Protein AF-A0A933BD76-F1 (afdb_monomer_lite)

Secondary structure (DSSP, 8-state):
-HHHHHHHHHHHHHHHHHHHHHHHHH-SPPPPHHHHHHHHHSPPPTT-EEEEEEETTEEEEEEEESSHHHHHHHHHHHHHHHHHTT--EEEEEE-TT--EEEEEE-

Radius of gyration: 19.85 Å; chains: 1; bounding box: 65×24×34 Å

Foldseek 3Di:
DVVVVCCVPVVVVVVVVVVVVCCVVPVQDPQDVVLVVVCVVPAAPAQKKWKWKQAPVGIDTPDIGNDPVVNVVSQVVVQVVCVVVVGWIKMFIAHRVNGTPDIDID

Structure (mmCIF, N/CA/C/O backbone):
data_AF-A0A933BD76-F1
#
_entry.id   AF-A0A933BD76-F1
#
loop_
_atom_site.group_PDB
_atom_site.id
_atom_site.type_symbol
_atom_site.label_atom_id
_atom_site.label_alt_id
_atom_site.label_comp_id
_atom_site.label_asym_id
_atom_site.label_entity_id
_atom_site.label_seq_id
_atom_site.pdbx_PDB_ins_code
_atom_site.Cartn_x
_atom_site.Cartn_y
_atom_site.Cartn_z
_atom_site.occupancy
_atom_site.B_iso_or_equiv
_atom_site.auth_seq_id
_atom_site.auth_comp_id
_atom_site.auth_asym_id
_atom_site.auth_atom_id
_atom_site.pdbx_PDB_model_num
ATOM 1 N N . MET A 1 1 ? 48.765 -11.565 -11.891 1.00 60.75 1 MET A N 1
ATOM 2 C CA . MET A 1 1 ? 48.147 -10.512 -11.049 1.00 60.75 1 MET A CA 1
ATOM 3 C C . MET A 1 1 ? 46.900 -9.881 -11.666 1.00 60.75 1 MET A C 1
ATOM 5 O O . MET A 1 1 ? 45.900 -9.815 -10.970 1.00 60.75 1 MET A O 1
ATOM 9 N N . LEU A 1 2 ? 46.901 -9.474 -12.943 1.00 64.81 2 LEU A N 1
ATOM 10 C CA . LEU A 1 2 ? 45.730 -8.853 -13.598 1.00 64.81 2 LEU A CA 1
ATOM 11 C C . LEU A 1 2 ? 44.447 -9.709 -13.567 1.00 64.81 2 LEU A C 1
ATOM 13 O O . LEU A 1 2 ? 43.369 -9.182 -13.326 1.00 64.81 2 LEU A O 1
ATOM 17 N N . ILE A 1 3 ? 44.570 -11.030 -13.735 1.00 67.56 3 ILE A N 1
ATOM 18 C CA . ILE A 1 3 ? 43.437 -11.979 -13.705 1.00 67.56 3 ILE A CA 1
ATOM 19 C C . ILE A 1 3 ? 42.764 -12.028 -12.322 1.00 67.56 3 ILE A C 1
ATOM 21 O O . ILE A 1 3 ? 41.542 -12.090 -12.234 1.00 67.56 3 ILE A O 1
ATOM 25 N N . LEU A 1 4 ? 43.549 -11.940 -11.243 1.00 70.06 4 LEU A N 1
ATOM 26 C CA . LEU A 1 4 ? 43.024 -11.886 -9.873 1.00 70.06 4 LEU A CA 1
ATOM 27 C C . LEU A 1 4 ? 42.258 -10.580 -9.633 1.00 70.06 4 LEU A C 1
ATOM 29 O O . LEU A 1 4 ? 41.161 -10.605 -9.090 1.00 70.06 4 LEU A O 1
ATOM 33 N N . LEU A 1 5 ? 42.789 -9.454 -10.112 1.00 66.94 5 LEU A N 1
ATOM 34 C CA . LEU A 1 5 ? 42.120 -8.149 -10.055 1.00 66.94 5 LEU A CA 1
ATOM 35 C C . LEU A 1 5 ? 40.792 -8.152 -10.827 1.00 66.94 5 LEU A C 1
ATOM 37 O O . LEU A 1 5 ? 39.782 -7.672 -10.320 1.00 66.94 5 LEU A O 1
ATOM 41 N N . PHE A 1 6 ? 40.775 -8.757 -12.017 1.00 70.81 6 PHE A N 1
ATOM 42 C CA . PHE A 1 6 ? 39.559 -8.893 -12.818 1.00 70.81 6 PHE A CA 1
ATOM 43 C C . PHE A 1 6 ? 38.516 -9.777 -12.131 1.00 70.81 6 PHE A C 1
ATOM 45 O O . PHE A 1 6 ? 37.339 -9.442 -12.146 1.00 70.81 6 PHE A O 1
ATOM 5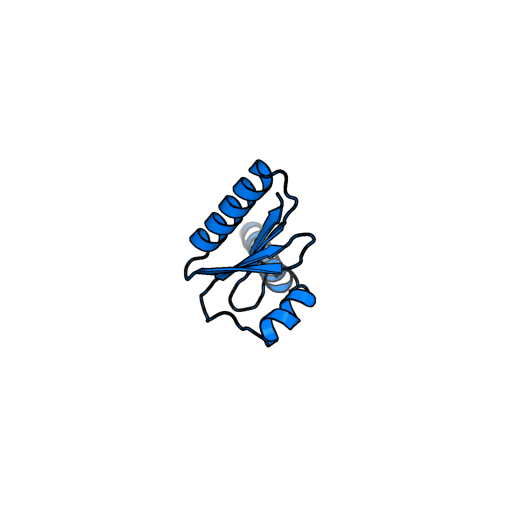2 N N . TYR A 1 7 ? 38.935 -10.865 -11.480 1.00 75.19 7 TYR A N 1
ATOM 53 C CA . TYR A 1 7 ? 38.045 -11.734 -10.711 1.00 75.19 7 TYR A CA 1
ATOM 54 C C . TYR A 1 7 ? 37.413 -10.992 -9.523 1.00 75.19 7 TYR A C 1
ATOM 56 O O . TYR A 1 7 ? 36.195 -11.012 -9.366 1.00 75.19 7 TYR A O 1
ATOM 64 N N . TYR A 1 8 ? 38.210 -10.260 -8.740 1.00 77.38 8 TYR A N 1
ATOM 65 C CA . TYR A 1 8 ? 37.714 -9.500 -7.586 1.00 77.38 8 TYR A CA 1
ATOM 66 C C . TYR A 1 8 ? 36.804 -8.322 -7.952 1.00 77.38 8 TYR A C 1
ATOM 68 O O . TYR A 1 8 ? 36.049 -7.876 -7.096 1.00 77.38 8 TYR A O 1
ATOM 76 N N . ILE A 1 9 ? 36.838 -7.834 -9.195 1.00 78.31 9 ILE A N 1
ATOM 77 C CA . ILE A 1 9 ? 35.930 -6.784 -9.675 1.00 78.31 9 ILE A CA 1
ATOM 78 C C . ILE A 1 9 ? 34.725 -7.401 -10.394 1.00 78.31 9 ILE A C 1
ATOM 80 O O . ILE A 1 9 ? 33.586 -7.083 -10.080 1.00 78.31 9 ILE A O 1
ATOM 84 N N . ALA A 1 10 ? 34.926 -8.321 -11.335 1.00 82.25 10 ALA A N 1
ATOM 85 C CA . ALA A 1 10 ? 33.835 -8.863 -12.141 1.00 82.25 10 ALA A CA 1
ATOM 86 C C . ALA A 1 10 ? 32.860 -9.721 -11.321 1.00 82.25 10 ALA A C 1
ATOM 88 O O . ALA A 1 10 ? 31.652 -9.643 -11.535 1.00 82.25 10 ALA A O 1
ATOM 89 N N . VAL A 1 11 ? 33.358 -10.510 -10.362 1.00 85.06 11 VAL A N 1
ATOM 90 C CA . VAL A 1 11 ? 32.524 -11.400 -9.539 1.00 85.06 11 VAL A CA 1
ATOM 91 C C . VAL A 1 11 ? 31.518 -10.639 -8.669 1.00 85.06 11 VAL A C 1
ATOM 93 O O . VAL A 1 11 ? 30.337 -10.977 -8.758 1.00 85.06 11 VAL A O 1
ATOM 96 N N . PRO A 1 12 ? 31.884 -9.612 -7.873 1.00 84.81 12 PRO A N 1
ATOM 97 C CA . PRO A 1 12 ? 30.895 -8.878 -7.083 1.00 84.81 12 PRO A CA 1
ATOM 98 C C . PRO A 1 12 ? 29.887 -8.123 -7.952 1.00 84.81 12 PRO A C 1
ATOM 100 O O . PRO A 1 12 ? 28.713 -8.070 -7.595 1.00 84.81 12 PRO A O 1
ATOM 103 N N . PHE A 1 13 ? 30.293 -7.603 -9.115 1.00 87.69 13 PHE A N 1
ATOM 104 C CA . PHE A 1 13 ? 29.359 -6.966 -10.049 1.00 87.69 13 PHE A CA 1
ATOM 105 C C . PHE A 1 13 ? 28.378 -7.974 -10.663 1.00 87.69 13 PHE A C 1
ATOM 107 O O . PHE A 1 13 ? 27.183 -7.689 -10.753 1.00 87.69 13 PHE A O 1
ATOM 114 N N . LEU A 1 14 ? 28.847 -9.169 -11.033 1.00 88.88 14 LEU A N 1
ATOM 115 C CA . LEU A 1 14 ? 27.988 -10.248 -11.522 1.00 88.88 14 LEU A CA 1
ATOM 116 C C . LEU A 1 14 ? 27.006 -10.712 -10.435 1.00 88.88 14 LEU A C 1
ATOM 118 O O . LEU A 1 14 ? 25.821 -10.892 -10.710 1.00 88.88 14 LEU A O 1
ATOM 122 N N . LEU A 1 15 ? 27.479 -10.859 -9.194 1.00 88.56 15 LEU A N 1
ATOM 123 C CA . LEU A 1 15 ? 26.650 -11.202 -8.037 1.00 88.56 15 LEU A CA 1
ATOM 124 C C . LEU A 1 15 ? 25.590 -10.132 -7.768 1.00 88.56 15 LEU A C 1
ATOM 126 O O . LEU A 1 15 ? 24.413 -10.466 -7.656 1.00 88.56 15 LEU A O 1
ATOM 130 N N . ALA A 1 16 ? 25.970 -8.853 -7.743 1.00 87.12 16 ALA A N 1
ATOM 131 C CA . ALA A 1 16 ? 25.033 -7.744 -7.581 1.00 87.12 16 ALA A CA 1
ATOM 132 C C . ALA A 1 16 ? 23.978 -7.725 -8.699 1.00 87.12 16 ALA A C 1
ATOM 134 O O . ALA A 1 16 ? 22.787 -7.558 -8.433 1.00 87.12 16 ALA A O 1
ATOM 135 N N . TYR A 1 17 ? 24.389 -7.967 -9.947 1.00 88.62 17 TYR A N 1
ATOM 136 C CA . TYR A 1 17 ? 23.472 -8.075 -11.080 1.00 88.62 17 TYR A CA 1
ATOM 137 C C . TYR A 1 17 ? 22.482 -9.239 -10.922 1.00 88.62 17 TYR A C 1
ATOM 139 O O . TYR A 1 17 ? 21.281 -9.061 -11.141 1.00 88.62 17 TYR A O 1
ATOM 147 N N . LEU A 1 18 ? 22.955 -10.421 -10.517 1.00 89.31 18 LEU A N 1
ATOM 148 C CA . LEU A 1 18 ? 22.096 -11.584 -10.286 1.00 89.31 18 LEU A CA 1
ATOM 149 C C . LEU A 1 18 ? 21.111 -11.340 -9.141 1.00 89.31 18 LEU A C 1
ATOM 151 O O . LEU A 1 18 ? 19.933 -11.654 -9.295 1.00 89.31 18 LEU A O 1
ATOM 155 N N . VAL A 1 19 ? 21.557 -10.721 -8.045 1.00 85.75 19 VAL A N 1
ATOM 156 C CA . VAL A 1 19 ? 20.698 -10.340 -6.915 1.00 85.75 19 VAL A CA 1
ATOM 157 C C . VAL A 1 19 ? 19.614 -9.361 -7.367 1.00 85.75 19 VAL A C 1
ATOM 159 O O . VAL A 1 19 ? 18.433 -9.618 -7.144 1.00 85.75 19 VAL A O 1
ATOM 162 N N . LEU A 1 20 ? 19.972 -8.292 -8.087 1.00 83.38 20 LEU A N 1
ATOM 163 C CA . LEU A 1 20 ? 19.001 -7.331 -8.625 1.00 83.38 20 LEU A CA 1
ATOM 164 C C . LEU A 1 20 ? 17.994 -7.994 -9.570 1.00 83.38 20 LEU A C 1
ATOM 166 O O . LEU A 1 20 ? 16.800 -7.696 -9.525 1.00 83.38 20 LEU A O 1
ATOM 170 N N . ARG A 1 21 ? 18.455 -8.913 -10.422 1.00 83.12 21 ARG A N 1
ATOM 171 C CA . ARG A 1 21 ? 17.585 -9.673 -11.325 1.00 83.12 21 ARG A CA 1
ATOM 172 C C . ARG A 1 21 ? 16.635 -10.590 -10.556 1.00 83.12 21 ARG A C 1
ATOM 174 O O . ARG A 1 21 ? 15.478 -10.717 -10.949 1.00 83.12 21 ARG A O 1
ATOM 181 N N . PHE A 1 22 ? 17.103 -11.209 -9.477 1.00 82.19 22 PHE A N 1
ATOM 182 C CA . PHE A 1 22 ? 16.297 -12.092 -8.642 1.00 82.19 22 PHE A CA 1
ATOM 183 C C . PHE A 1 22 ? 15.232 -11.309 -7.867 1.00 82.19 22 PHE A C 1
ATOM 185 O O . PHE A 1 22 ? 14.061 -11.674 -7.918 1.00 82.19 22 PHE A O 1
ATOM 192 N N . ILE A 1 23 ? 15.607 -10.178 -7.259 1.00 76.62 23 ILE A N 1
ATOM 193 C CA . ILE A 1 23 ? 14.675 -9.266 -6.580 1.00 76.62 23 ILE A CA 1
ATOM 194 C C . ILE A 1 23 ? 13.620 -8.751 -7.562 1.00 76.62 23 ILE A C 1
ATOM 196 O O . ILE A 1 23 ? 12.440 -8.756 -7.250 1.00 76.62 23 ILE A O 1
ATOM 200 N N . ARG A 1 24 ? 13.995 -8.376 -8.789 1.00 71.44 24 ARG A N 1
ATOM 201 C CA . ARG A 1 24 ? 13.007 -7.948 -9.796 1.00 71.44 24 ARG A CA 1
ATOM 202 C C . ARG A 1 24 ? 12.064 -9.065 -10.236 1.00 71.44 24 ARG A C 1
ATOM 204 O O . ARG A 1 24 ? 10.925 -8.785 -10.582 1.00 71.44 24 ARG A O 1
ATOM 211 N N . LYS A 1 25 ? 12.539 -10.313 -10.275 1.00 71.00 25 LYS A N 1
ATOM 212 C CA . LYS A 1 25 ? 11.741 -11.457 -10.733 1.00 71.00 25 LYS A CA 1
ATOM 213 C C . LYS A 1 25 ? 10.797 -11.991 -9.651 1.00 71.00 25 LYS A C 1
ATOM 215 O O . LYS A 1 25 ? 9.716 -12.454 -9.993 1.00 71.00 25 LYS A O 1
ATOM 220 N N . TYR A 1 26 ? 11.211 -11.952 -8.386 1.00 68.25 26 TYR A N 1
ATOM 221 C CA . TYR A 1 26 ? 10.495 -12.595 -7.276 1.00 68.25 26 TYR A CA 1
ATOM 222 C C . TYR A 1 26 ? 10.077 -11.641 -6.152 1.00 68.25 26 TYR A C 1
ATOM 224 O O . TYR A 1 26 ? 9.358 -12.055 -5.255 1.00 68.25 26 TYR A O 1
ATOM 232 N N . GLY A 1 27 ? 10.527 -10.387 -6.172 1.00 55.06 27 GLY A N 1
ATOM 233 C CA . GLY A 1 27 ? 10.224 -9.384 -5.147 1.00 55.06 27 GLY A CA 1
ATOM 234 C C . GLY A 1 27 ? 8.928 -8.613 -5.384 1.00 55.06 27 GLY A C 1
ATOM 235 O O . GLY A 1 27 ? 8.594 -7.750 -4.582 1.00 55.06 27 GLY A O 1
ATOM 236 N N . GLY A 1 28 ? 8.200 -8.897 -6.468 1.00 57.06 28 GLY A N 1
ATOM 237 C CA . GLY A 1 28 ? 6.825 -8.426 -6.593 1.00 57.06 28 GLY A CA 1
ATOM 238 C C . GLY A 1 28 ? 5.967 -9.164 -5.574 1.00 57.06 28 GLY A C 1
ATOM 239 O O . GLY A 1 28 ? 5.852 -10.388 -5.657 1.00 57.06 28 GLY A O 1
ATOM 240 N N . SER A 1 29 ? 5.388 -8.440 -4.615 1.00 60.38 29 SER A N 1
ATOM 241 C CA . SER A 1 29 ? 4.405 -9.025 -3.705 1.00 60.38 29 SER A CA 1
ATOM 242 C C . SER A 1 29 ? 3.272 -9.633 -4.533 1.00 60.38 29 SER A C 1
ATOM 244 O O . SER A 1 29 ? 2.731 -8.956 -5.414 1.00 60.38 29 SER A O 1
ATOM 246 N N . PRO A 1 30 ? 2.914 -10.906 -4.304 1.00 59.94 30 PRO A N 1
ATOM 247 C CA . PRO A 1 30 ? 1.802 -11.511 -5.011 1.00 59.94 30 PRO A CA 1
ATOM 248 C C . PRO A 1 30 ? 0.534 -10.703 -4.725 1.00 59.94 30 PRO A C 1
ATOM 250 O O . PRO A 1 30 ? 0.183 -10.459 -3.572 1.00 59.94 30 PRO A O 1
ATOM 253 N N . ILE A 1 31 ? -0.144 -10.279 -5.791 1.00 63.88 31 ILE A N 1
ATOM 254 C CA . ILE A 1 31 ? -1.450 -9.619 -5.707 1.00 63.88 31 ILE A CA 1
ATOM 255 C C . ILE A 1 31 ? -2.398 -10.581 -4.981 1.00 63.88 31 ILE A C 1
ATOM 257 O O . ILE A 1 31 ? -2.648 -11.674 -5.502 1.00 63.88 31 ILE A O 1
ATOM 261 N N . ARG A 1 32 ? -2.909 -10.199 -3.800 1.00 70.50 32 ARG A N 1
ATOM 262 C CA . ARG A 1 32 ? -3.887 -11.022 -3.069 1.00 70.50 32 ARG A CA 1
ATOM 263 C C . ARG A 1 32 ? -5.118 -11.239 -3.967 1.00 70.50 32 ARG A C 1
ATOM 265 O O . ARG A 1 32 ? -5.560 -10.320 -4.663 1.00 70.50 32 ARG A O 1
ATOM 272 N N . GLU A 1 33 ? -5.639 -12.466 -4.028 1.00 71.06 33 GLU A N 1
ATOM 273 C CA . GLU A 1 33 ? -6.693 -12.833 -4.994 1.00 71.06 33 GLU A CA 1
ATOM 274 C C . GLU A 1 33 ? -7.986 -12.024 -4.810 1.00 71.06 33 GLU A C 1
ATOM 276 O O . GLU A 1 33 ? -8.656 -11.680 -5.786 1.00 71.06 33 GLU A O 1
ATOM 281 N N . ASP A 1 34 ? -8.293 -11.640 -3.573 1.00 72.88 34 ASP A N 1
ATOM 282 C CA . ASP A 1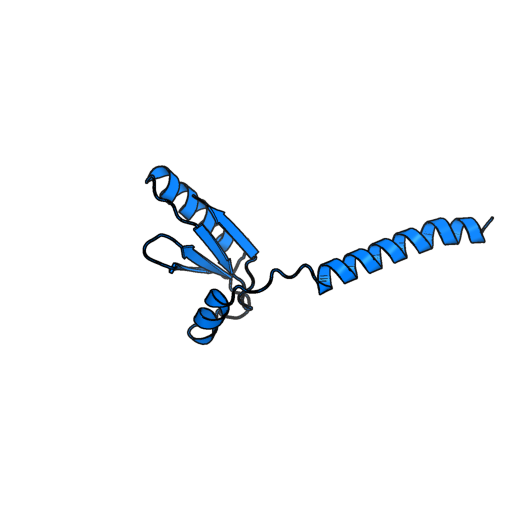 34 ? -9.413 -10.775 -3.208 1.00 72.88 34 ASP A CA 1
ATOM 283 C C . ASP A 1 34 ? -9.270 -9.355 -3.786 1.00 72.88 34 ASP A C 1
ATOM 285 O O . ASP A 1 34 ? -10.253 -8.757 -4.226 1.00 72.88 34 ASP A O 1
ATOM 289 N N . ILE A 1 35 ? -8.043 -8.830 -3.867 1.00 73.56 35 ILE A N 1
ATOM 290 C CA . ILE A 1 35 ? -7.759 -7.529 -4.488 1.00 73.56 35 ILE A CA 1
ATOM 291 C C . ILE A 1 35 ? -7.942 -7.624 -6.000 1.00 73.56 35 ILE A C 1
ATOM 293 O O . ILE A 1 35 ? -8.524 -6.724 -6.6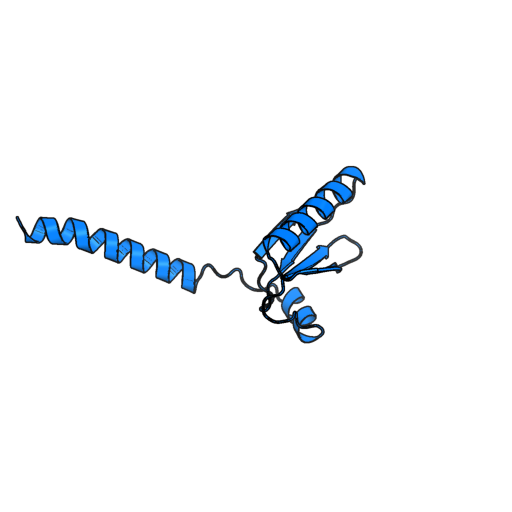05 1.00 73.56 35 ILE A O 1
ATOM 297 N N . ARG A 1 36 ? -7.514 -8.732 -6.618 1.00 71.62 36 ARG A N 1
ATOM 298 C CA . ARG A 1 36 ? -7.634 -8.944 -8.069 1.00 71.62 36 ARG A CA 1
ATOM 299 C C . ARG A 1 36 ? -9.091 -8.917 -8.541 1.00 71.62 36 ARG A C 1
ATOM 301 O O . ARG A 1 36 ? -9.383 -8.304 -9.566 1.00 71.62 36 ARG A O 1
ATOM 308 N N . LEU A 1 37 ? -10.000 -9.551 -7.799 1.00 70.69 37 LEU A N 1
ATOM 309 C CA . LEU A 1 37 ? -11.434 -9.556 -8.119 1.00 70.69 37 LEU A CA 1
ATOM 310 C C . LEU A 1 37 ? -12.052 -8.158 -8.009 1.00 70.69 37 LEU A C 1
ATOM 312 O O . LEU A 1 37 ? -12.848 -7.765 -8.860 1.00 70.69 37 LEU A O 1
ATOM 316 N N . PHE A 1 38 ? -11.646 -7.392 -6.997 1.00 70.12 38 PHE A N 1
ATOM 317 C CA . PHE A 1 38 ? -12.104 -6.018 -6.812 1.00 70.12 38 PHE A CA 1
ATOM 318 C C . PHE A 1 38 ? -11.598 -5.097 -7.933 1.00 70.12 38 PHE A C 1
ATOM 320 O O . PHE A 1 38 ? -12.333 -4.257 -8.455 1.00 70.12 38 PHE A O 1
ATOM 327 N N . TYR A 1 39 ? -10.354 -5.315 -8.359 1.00 72.38 39 TYR A N 1
ATOM 328 C CA . TYR A 1 39 ? -9.714 -4.588 -9.448 1.00 72.38 39 TYR A CA 1
ATOM 329 C C . TYR A 1 39 ? -10.365 -4.835 -10.810 1.00 72.38 39 TYR A C 1
ATOM 331 O O . TYR A 1 39 ? -10.457 -3.925 -11.629 1.00 72.38 39 TYR A O 1
ATOM 339 N N . ALA A 1 40 ? -10.838 -6.061 -11.050 1.00 71.88 40 ALA A N 1
ATOM 340 C CA . ALA A 1 40 ? -11.539 -6.409 -12.282 1.00 71.88 40 ALA A CA 1
ATOM 341 C C . ALA A 1 40 ? -12.860 -5.637 -12.442 1.00 71.88 40 ALA A C 1
ATOM 343 O O . ALA A 1 40 ? -13.289 -5.388 -13.565 1.00 71.88 40 ALA A O 1
ATOM 344 N N . GLN A 1 41 ? -13.493 -5.252 -11.330 1.00 77.38 41 GLN A N 1
ATOM 345 C CA . GLN A 1 41 ? -14.736 -4.477 -11.337 1.00 77.38 41 GLN A CA 1
ATOM 346 C C . GLN A 1 41 ? -14.477 -2.968 -11.399 1.00 77.38 41 GLN A C 1
ATOM 348 O O . GLN A 1 41 ? -15.216 -2.255 -12.070 1.00 77.38 41 GLN A O 1
ATOM 353 N N . ASN A 1 42 ? -13.431 -2.485 -10.720 1.00 77.69 42 ASN A N 1
ATOM 354 C CA . ASN A 1 42 ? -13.080 -1.067 -10.655 1.00 77.69 42 ASN A CA 1
ATOM 355 C C . ASN A 1 42 ? -11.566 -0.875 -10.838 1.00 77.69 42 ASN A C 1
ATOM 357 O O . ASN A 1 42 ? -10.842 -0.796 -9.836 1.00 77.69 42 ASN A O 1
ATOM 361 N N . PRO A 1 43 ? -11.067 -0.780 -12.083 1.00 80.50 43 PRO A N 1
ATOM 362 C CA . PRO A 1 43 ? -9.648 -0.545 -12.328 1.00 80.50 43 PRO A CA 1
ATOM 363 C C . PRO A 1 43 ? -9.207 0.812 -11.755 1.00 80.50 43 PRO A C 1
ATOM 365 O O . PRO A 1 43 ? -10.009 1.744 -11.641 1.00 80.50 43 PRO A O 1
ATOM 368 N N . ILE A 1 44 ? -7.936 0.925 -11.363 1.00 84.44 44 ILE A N 1
ATOM 369 C CA . ILE A 1 44 ? -7.330 2.222 -11.028 1.00 84.44 44 ILE A CA 1
ATOM 370 C C . ILE A 1 44 ? -6.784 2.812 -12.322 1.00 84.44 44 ILE A C 1
ATOM 372 O O . ILE A 1 44 ? -6.260 2.098 -13.181 1.00 84.44 44 ILE A O 1
ATOM 376 N N . GLU A 1 45 ? -6.919 4.123 -12.467 1.00 87.06 45 GLU A N 1
ATOM 377 C CA . GLU A 1 45 ? -6.327 4.830 -13.588 1.00 87.06 45 GLU A CA 1
ATOM 378 C C . GLU A 1 45 ? -4.797 4.687 -13.585 1.00 87.06 45 GLU A C 1
ATOM 380 O O . GLU A 1 45 ? -4.138 4.614 -12.545 1.00 87.06 45 GLU A O 1
ATOM 385 N N . LYS A 1 46 ? -4.213 4.616 -14.781 1.00 86.12 46 LYS A N 1
ATOM 386 C CA . LYS A 1 46 ? -2.777 4.399 -14.938 1.00 86.12 46 LYS A CA 1
ATOM 387 C C . LYS A 1 46 ? -1.986 5.533 -14.280 1.00 86.12 46 LYS A C 1
ATOM 389 O O . LYS A 1 46 ? -2.200 6.699 -14.592 1.00 86.12 46 LYS A O 1
ATOM 394 N N . GLY A 1 47 ? -1.026 5.181 -13.426 1.00 85.50 47 GLY A N 1
ATOM 395 C CA . GLY A 1 47 ? -0.221 6.153 -12.675 1.00 85.50 47 GLY A CA 1
ATOM 396 C C . GLY A 1 47 ? -0.897 6.720 -11.422 1.00 85.50 47 GLY A C 1
ATOM 397 O O . GLY A 1 47 ? -0.283 7.537 -10.740 1.00 85.50 47 GLY A O 1
ATOM 398 N N . TYR A 1 48 ? -2.110 6.270 -11.095 1.00 92.62 48 TYR A N 1
ATOM 399 C CA . TYR A 1 48 ? -2.765 6.571 -9.828 1.00 92.62 48 TYR A CA 1
ATOM 400 C C . TYR A 1 48 ? -2.538 5.445 -8.812 1.00 92.62 48 TYR A C 1
ATOM 402 O O . TYR A 1 48 ? -2.234 4.296 -9.143 1.00 92.62 48 TYR A O 1
ATOM 410 N N . PHE A 1 49 ? -2.711 5.800 -7.546 1.00 92.56 49 PHE A N 1
ATOM 411 C CA . PHE A 1 49 ? -2.567 4.948 -6.380 1.00 92.56 49 PHE A CA 1
ATOM 412 C C . PHE A 1 49 ? -3.864 4.993 -5.582 1.00 92.56 49 PHE A C 1
ATOM 414 O O . PHE A 1 49 ? -4.345 6.076 -5.248 1.00 92.56 49 PHE A O 1
ATOM 421 N N . ARG A 1 50 ? -4.430 3.832 -5.265 1.00 92.06 50 ARG A N 1
ATOM 422 C CA . ARG A 1 50 ? -5.684 3.728 -4.512 1.00 92.06 50 ARG A CA 1
ATOM 423 C C . ARG A 1 50 ? -5.404 3.362 -3.073 1.00 92.06 50 ARG A C 1
ATOM 425 O O . ARG A 1 50 ? -4.608 2.465 -2.807 1.00 92.06 50 ARG A O 1
ATOM 432 N N . VAL A 1 51 ? -6.108 4.022 -2.162 1.00 93.69 51 VAL A N 1
ATOM 433 C CA . VAL A 1 51 ? -6.027 3.731 -0.733 1.00 93.69 51 VAL A CA 1
ATOM 434 C C . VAL A 1 51 ? -7.310 3.055 -0.276 1.00 93.69 51 VAL A C 1
ATOM 436 O O . VAL A 1 51 ? -8.415 3.534 -0.548 1.00 93.69 51 VAL A O 1
ATOM 439 N N . PHE A 1 52 ? -7.157 1.953 0.446 1.00 92.00 52 PHE A N 1
ATOM 440 C CA . PHE A 1 52 ? -8.246 1.239 1.091 1.00 92.00 52 PHE A CA 1
ATOM 441 C C . PHE A 1 52 ? -8.063 1.224 2.602 1.00 92.00 52 PHE A C 1
ATOM 443 O O . PHE A 1 52 ? -6.945 1.144 3.101 1.00 92.00 52 PHE A O 1
ATOM 450 N N . ARG A 1 53 ? -9.185 1.270 3.311 1.00 92.44 53 ARG A N 1
ATOM 451 C CA . ARG A 1 53 ? -9.313 0.858 4.705 1.00 92.44 53 ARG A CA 1
ATOM 452 C C . ARG A 1 53 ? -9.976 -0.510 4.716 1.00 92.44 53 ARG A C 1
ATOM 454 O O . ARG A 1 53 ? -10.957 -0.709 4.008 1.00 92.44 53 ARG A O 1
ATOM 461 N N . GLU A 1 54 ? -9.465 -1.428 5.506 1.00 91.94 54 GLU A N 1
ATOM 462 C CA . GLU A 1 54 ? -10.020 -2.758 5.706 1.00 91.94 54 GLU A CA 1
ATOM 463 C C . GLU A 1 54 ? -10.240 -2.965 7.198 1.00 91.94 54 GLU A C 1
ATOM 465 O O . GLU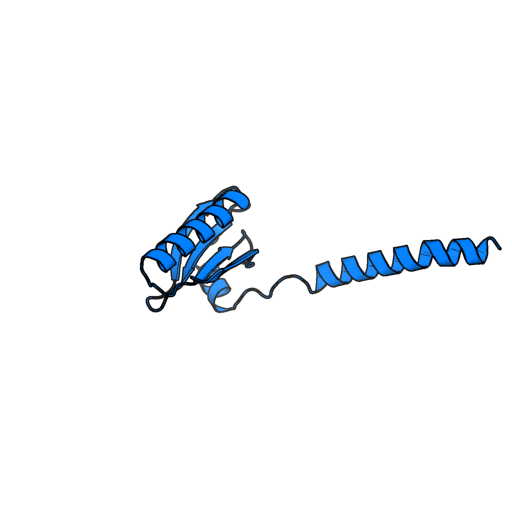 A 1 54 ? -9.312 -2.855 7.991 1.00 91.94 54 GLU A O 1
ATOM 470 N N . ASP A 1 55 ? -11.480 -3.203 7.592 1.00 90.69 55 ASP A N 1
ATOM 471 C CA . ASP A 1 55 ? -11.856 -3.499 8.969 1.00 90.69 55 ASP A CA 1
ATOM 472 C C . ASP A 1 55 ? -12.887 -4.634 9.004 1.00 90.69 55 ASP A C 1
ATOM 474 O O . ASP A 1 55 ? -13.201 -5.246 7.980 1.00 90.69 55 ASP A O 1
ATOM 478 N N . ASP A 1 56 ? -13.425 -4.925 10.188 1.00 87.31 56 ASP A N 1
ATOM 479 C CA . ASP A 1 56 ? -14.408 -5.995 10.387 1.00 87.31 56 ASP A CA 1
ATOM 480 C C . ASP A 1 56 ? -15.705 -5.793 9.569 1.00 87.31 56 ASP A C 1
ATOM 482 O O . ASP A 1 56 ? -16.481 -6.734 9.397 1.00 87.31 56 ASP A O 1
ATOM 486 N N . GLN A 1 57 ? -15.965 -4.580 9.061 1.00 85.31 57 GLN A N 1
ATOM 487 C CA . GLN A 1 57 ? -17.126 -4.261 8.220 1.00 85.31 57 GLN A CA 1
ATOM 488 C C . GLN A 1 57 ? -16.835 -4.434 6.723 1.00 85.31 57 GLN A C 1
ATOM 490 O O . GLN A 1 57 ? -17.754 -4.373 5.902 1.00 85.31 57 GLN A O 1
ATOM 495 N N . GLY A 1 58 ? -15.576 -4.682 6.365 1.00 85.44 58 GLY A N 1
ATOM 496 C CA . GLY A 1 58 ? -15.119 -4.921 5.007 1.00 85.44 58 GLY A CA 1
ATOM 497 C C . GLY A 1 58 ? -14.128 -3.867 4.526 1.00 85.44 58 GLY A C 1
ATOM 498 O O . GLY A 1 58 ? -13.432 -3.210 5.299 1.00 85.44 58 GLY A O 1
ATOM 499 N N . ARG A 1 59 ? -14.032 -3.730 3.201 1.00 88.50 59 ARG A N 1
ATOM 500 C CA . ARG A 1 59 ? -13.061 -2.850 2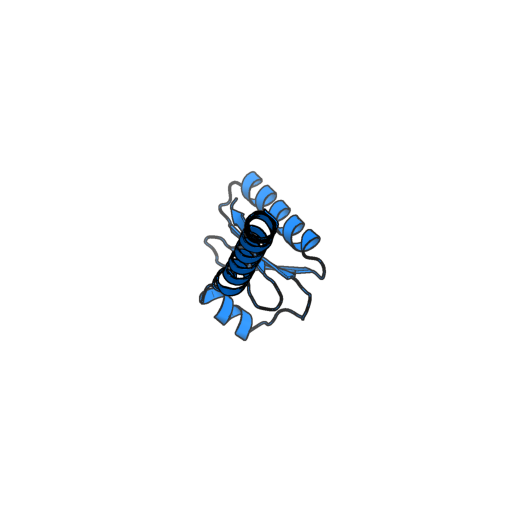.548 1.00 88.50 59 ARG A CA 1
ATOM 501 C C . ARG A 1 59 ? -13.731 -1.568 2.060 1.00 88.50 59 ARG A C 1
ATOM 503 O O . ARG A 1 59 ? -14.603 -1.601 1.195 1.00 88.50 59 ARG A O 1
ATOM 510 N N . GLN A 1 60 ? -13.280 -0.432 2.577 1.00 89.00 60 GLN A N 1
ATOM 511 C CA . GLN A 1 60 ? -13.737 0.900 2.209 1.00 89.00 60 GLN A CA 1
ATOM 512 C C . GLN A 1 60 ? -12.687 1.627 1.366 1.00 89.00 60 GLN A C 1
ATOM 514 O O . GLN A 1 60 ? -11.521 1.744 1.743 1.00 89.00 60 GLN A O 1
ATOM 519 N N . TRP A 1 61 ? -13.113 2.168 0.227 1.00 90.00 61 TRP A N 1
ATOM 520 C CA . TRP A 1 61 ? -12.284 3.035 -0.608 1.00 90.00 61 TRP A CA 1
ATOM 521 C C . TRP A 1 61 ? -12.108 4.414 0.043 1.00 90.00 61 TRP A C 1
ATOM 523 O O . TRP A 1 61 ? -13.090 5.071 0.386 1.00 90.00 61 TRP A O 1
ATOM 533 N N . LEU A 1 62 ? -10.856 4.850 0.213 1.00 89.50 62 LEU A N 1
ATOM 534 C CA . LEU A 1 62 ? -10.509 6.144 0.815 1.00 89.50 62 LEU A CA 1
ATOM 535 C C . LEU A 1 62 ? -10.134 7.227 -0.207 1.00 89.50 62 LEU A C 1
ATOM 537 O O . LEU A 1 62 ? -10.044 8.398 0.172 1.00 89.50 62 LEU A O 1
ATOM 541 N N . GLY A 1 63 ? -9.910 6.853 -1.467 1.00 91.25 63 GLY A N 1
ATOM 542 C CA . GLY A 1 63 ? -9.588 7.762 -2.567 1.00 91.25 63 GLY A CA 1
ATOM 543 C C . GLY A 1 63 ? -8.482 7.243 -3.487 1.00 91.25 63 GLY A C 1
ATOM 544 O O . GLY A 1 63 ? -7.774 6.287 -3.154 1.00 91.25 63 GLY A O 1
ATOM 545 N N . ASP A 1 64 ? -8.354 7.909 -4.635 1.00 93.56 64 ASP A N 1
ATOM 546 C CA . ASP A 1 64 ? -7.308 7.690 -5.636 1.00 93.56 64 ASP A CA 1
ATOM 547 C C . ASP A 1 64 ? -6.406 8.923 -5.722 1.00 93.56 64 ASP A C 1
ATOM 549 O O . ASP A 1 64 ? -6.869 10.061 -5.629 1.00 93.56 64 ASP A O 1
ATOM 553 N N . PHE A 1 65 ? -5.106 8.698 -5.886 1.00 93.81 65 PHE A N 1
ATOM 554 C CA . PHE A 1 65 ? -4.081 9.733 -5.806 1.00 93.81 65 PHE A CA 1
ATOM 555 C C . PHE A 1 65 ? -3.085 9.594 -6.951 1.00 93.81 65 PHE A C 1
ATOM 557 O O . PHE A 1 65 ? -2.596 8.508 -7.213 1.00 93.81 65 PHE A O 1
ATOM 564 N N . GLU A 1 66 ? -2.685 10.701 -7.565 1.00 93.25 66 GLU A N 1
ATOM 565 C CA . GLU A 1 66 ? -1.652 10.722 -8.621 1.00 93.25 66 GLU A CA 1
ATOM 566 C C . GLU A 1 66 ? -0.229 10.485 -8.091 1.00 93.25 66 GLU A C 1
ATOM 568 O O . GLU A 1 66 ? 0.715 10.294 -8.852 1.00 93.25 66 GLU A O 1
ATOM 573 N N . ASN A 1 67 ? -0.038 10.564 -6.773 1.00 93.12 67 ASN A N 1
ATOM 574 C CA . ASN A 1 67 ? 1.274 10.511 -6.141 1.00 93.12 67 ASN A CA 1
ATOM 575 C C . ASN A 1 67 ? 1.278 9.477 -5.014 1.00 93.12 67 ASN A C 1
ATOM 577 O O . ASN A 1 67 ? 0.486 9.580 -4.074 1.00 93.12 67 ASN A O 1
ATOM 581 N N . GLN A 1 68 ? 2.221 8.535 -5.089 1.00 92.25 68 GLN A N 1
ATOM 582 C CA . GLN A 1 68 ? 2.400 7.472 -4.103 1.00 92.25 68 GLN A CA 1
ATOM 583 C C . GLN A 1 68 ? 2.581 8.021 -2.686 1.00 92.25 68 GLN A C 1
ATOM 585 O O . GLN A 1 68 ? 1.979 7.502 -1.756 1.00 92.25 68 GLN A O 1
ATOM 590 N N . VAL A 1 69 ? 3.357 9.096 -2.518 1.00 93.00 69 VAL A N 1
ATOM 591 C CA . VAL A 1 69 ? 3.609 9.709 -1.205 1.00 93.00 69 VAL A CA 1
ATOM 592 C C . VAL A 1 69 ? 2.301 10.194 -0.585 1.00 93.00 69 VAL A C 1
ATOM 594 O O . VAL A 1 69 ? 2.016 9.878 0.561 1.00 93.00 69 VAL A O 1
ATOM 597 N N . LYS A 1 70 ? 1.442 10.859 -1.369 1.00 94.69 70 LYS A N 1
ATOM 598 C CA . LYS A 1 70 ? 0.128 11.319 -0.887 1.00 94.69 70 LYS A CA 1
ATOM 599 C C . LYS A 1 70 ? -0.792 10.156 -0.510 1.00 94.69 70 LYS A C 1
ATOM 601 O O . LYS A 1 70 ? -1.542 10.264 0.457 1.00 94.69 70 LYS A O 1
ATOM 606 N N . ALA A 1 71 ? -0.746 9.062 -1.270 1.00 94.44 71 ALA A N 1
ATOM 607 C CA . ALA A 1 71 ? -1.522 7.862 -0.973 1.00 94.44 71 ALA A CA 1
ATOM 608 C C . ALA A 1 71 ? -1.068 7.210 0.346 1.00 94.44 71 ALA A C 1
ATOM 610 O O . ALA A 1 71 ? -1.896 6.868 1.189 1.00 94.44 71 ALA A O 1
ATOM 611 N N . VAL A 1 72 ? 0.247 7.108 0.554 1.00 93.56 72 VAL A N 1
ATOM 612 C CA . VAL A 1 72 ? 0.845 6.596 1.793 1.00 93.56 72 VAL A CA 1
ATOM 613 C C . VAL A 1 72 ? 0.515 7.506 2.976 1.00 93.56 72 VAL A C 1
ATOM 615 O O . VAL A 1 72 ? 0.006 7.024 3.986 1.00 93.56 72 VAL A O 1
ATOM 618 N N . ASP A 1 73 ? 0.685 8.822 2.840 1.00 95.31 73 ASP A N 1
ATOM 619 C CA . ASP A 1 73 ? 0.319 9.790 3.881 1.00 95.31 73 ASP A CA 1
ATOM 620 C C . ASP A 1 73 ? -1.155 9.647 4.282 1.00 95.31 73 ASP A C 1
ATOM 622 O O . ASP A 1 73 ? -1.495 9.673 5.467 1.00 95.31 73 ASP A O 1
ATOM 626 N N . ARG A 1 74 ? -2.051 9.434 3.307 1.00 94.69 74 ARG A N 1
ATOM 627 C CA . ARG A 1 74 ? -3.474 9.204 3.578 1.00 94.69 74 ARG A CA 1
ATOM 628 C C . ARG A 1 74 ? -3.713 7.915 4.366 1.00 94.69 74 ARG A C 1
ATOM 630 O O . ARG A 1 74 ? -4.562 7.926 5.261 1.00 94.69 74 ARG A O 1
ATOM 637 N N . ALA A 1 75 ? -2.998 6.836 4.046 1.00 94.56 75 ALA A N 1
ATOM 638 C CA . ALA A 1 75 ? -3.077 5.570 4.774 1.00 94.56 75 ALA A CA 1
ATOM 639 C C . ALA A 1 75 ? -2.638 5.744 6.238 1.00 94.56 75 ALA A C 1
ATOM 641 O O . ALA A 1 75 ? -3.376 5.361 7.146 1.00 94.56 75 ALA A O 1
ATOM 642 N N . TYR A 1 76 ? -1.513 6.424 6.485 1.00 94.12 76 TYR A N 1
ATOM 643 C CA . TYR A 1 76 ? -1.039 6.720 7.843 1.00 94.12 76 TYR A CA 1
ATOM 644 C C . TYR A 1 76 ? -1.981 7.640 8.624 1.00 94.12 76 TYR A C 1
ATOM 646 O O . TYR A 1 76 ? -2.250 7.394 9.798 1.00 94.12 76 TYR A O 1
ATOM 654 N N . GLN A 1 77 ? -2.553 8.661 7.983 1.00 94.31 77 GLN A N 1
ATOM 655 C CA . GLN A 1 77 ? -3.587 9.487 8.612 1.00 94.31 77 GLN A CA 1
ATOM 656 C C . GLN A 1 77 ? -4.816 8.657 9.000 1.00 94.31 77 GLN A C 1
ATOM 658 O O . GLN A 1 77 ? -5.388 8.865 10.070 1.00 94.31 77 GLN A O 1
ATOM 663 N N . GLY A 1 78 ? -5.229 7.722 8.140 1.00 91.62 78 GLY A N 1
ATOM 664 C CA . GLY A 1 78 ? -6.310 6.783 8.435 1.00 91.62 78 GLY A CA 1
ATOM 665 C C . GLY A 1 78 ? -5.986 5.907 9.644 1.00 91.62 78 GLY A C 1
ATOM 666 O O . GLY A 1 78 ? -6.806 5.801 10.557 1.00 91.62 78 GLY A O 1
ATOM 667 N N . LYS A 1 79 ? -4.766 5.368 9.693 1.00 93.12 79 LYS A N 1
ATOM 668 C CA . LYS A 1 79 ? -4.253 4.606 10.832 1.00 93.12 79 LYS A CA 1
ATOM 669 C C . LYS A 1 79 ? -4.306 5.401 12.130 1.00 93.12 79 LYS A C 1
ATOM 671 O O . LYS A 1 79 ? -4.884 4.929 13.102 1.00 93.12 79 LYS A O 1
ATOM 676 N N . GLU A 1 80 ? -3.763 6.616 12.154 1.00 93.69 80 GLU A N 1
ATOM 677 C CA . GLU A 1 80 ? -3.795 7.451 13.360 1.00 93.69 80 GLU A CA 1
ATOM 678 C C . GLU A 1 80 ? -5.228 7.738 13.826 1.00 93.69 80 GLU A C 1
ATOM 680 O O . GLU A 1 80 ? -5.504 7.753 15.027 1.00 93.69 80 GLU A O 1
ATOM 685 N N . GLN A 1 81 ? -6.155 7.960 12.890 1.00 91.88 81 GLN A N 1
ATOM 686 C CA . GLN A 1 81 ? -7.570 8.167 13.203 1.00 91.88 81 GLN A CA 1
ATOM 687 C C . GLN A 1 81 ? -8.207 6.912 13.810 1.00 91.88 81 GLN A C 1
ATOM 689 O O . GLN A 1 81 ? -8.900 7.017 14.823 1.00 91.88 81 GLN A O 1
ATOM 694 N N . ALA A 1 82 ? -7.950 5.737 13.233 1.00 90.88 82 ALA A N 1
ATOM 695 C CA . ALA A 1 82 ? -8.449 4.464 13.745 1.00 90.88 82 ALA A CA 1
ATOM 696 C C . ALA A 1 82 ? -7.881 4.158 15.140 1.00 90.88 82 ALA A C 1
ATOM 698 O O . ALA A 1 82 ? -8.648 3.852 16.051 1.00 90.88 82 ALA A O 1
ATOM 699 N N . GLN A 1 83 ? -6.580 4.374 15.352 1.00 92.56 83 GLN A N 1
ATOM 700 C CA . GLN A 1 83 ? -5.927 4.200 16.652 1.00 92.56 83 GLN A CA 1
ATOM 701 C C . GLN A 1 83 ? -6.511 5.115 17.727 1.00 92.56 83 GLN A C 1
ATOM 703 O O . GLN A 1 83 ? -6.835 4.658 18.823 1.00 92.56 83 GLN A O 1
ATOM 708 N N . ARG A 1 84 ? -6.717 6.402 17.413 1.00 92.62 84 ARG A N 1
ATOM 709 C CA . ARG A 1 84 ? -7.372 7.348 18.335 1.00 92.62 84 ARG A CA 1
ATOM 710 C C . ARG A 1 84 ? -8.814 6.948 18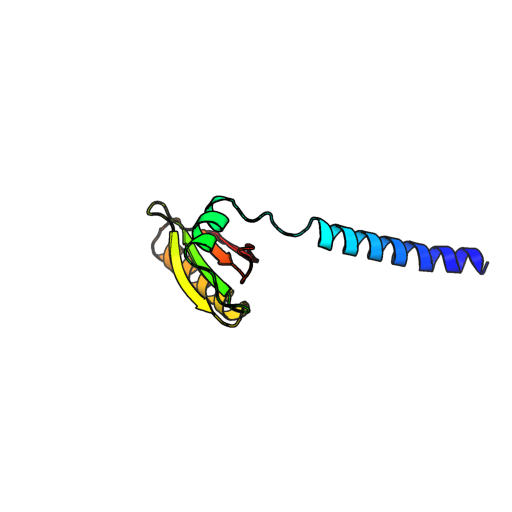.645 1.00 92.62 84 ARG A C 1
ATOM 712 O O . ARG A 1 84 ? -9.290 7.214 19.743 1.00 92.62 84 ARG A O 1
ATOM 719 N N . GLY A 1 85 ? -9.496 6.319 17.691 1.00 89.38 85 GLY A N 1
ATOM 720 C CA . GLY A 1 85 ? -10.845 5.785 17.857 1.00 89.38 85 GLY A CA 1
ATOM 721 C C . GLY A 1 85 ? -10.915 4.400 18.506 1.00 89.38 85 GLY A C 1
ATOM 722 O O . GLY A 1 85 ? -12.022 3.900 18.694 1.00 89.38 85 GLY A O 1
ATOM 723 N N . GLY A 1 86 ? -9.780 3.761 18.819 1.00 90.69 86 GLY A N 1
ATOM 724 C CA . GLY A 1 86 ? -9.735 2.383 19.321 1.00 90.69 86 GLY A CA 1
ATOM 725 C C . GLY A 1 86 ? -10.245 1.338 18.319 1.00 90.69 86 GLY A C 1
ATOM 726 O O . GLY A 1 86 ? -10.719 0.278 18.723 1.00 90.69 86 GLY A O 1
ATOM 727 N N . GLN A 1 87 ? -10.201 1.649 17.023 1.00 90.56 87 GLN A N 1
ATOM 728 C CA . GLN A 1 87 ? -10.677 0.792 15.940 1.00 90.56 87 GLN A CA 1
ATOM 729 C C . GLN A 1 87 ? -9.518 -0.025 15.371 1.00 90.56 87 GLN A C 1
ATOM 731 O O . GLN A 1 87 ? -8.454 0.527 15.100 1.00 90.56 87 GLN A O 1
ATOM 736 N N . LYS A 1 88 ? -9.752 -1.320 15.139 1.00 90.81 88 LYS A N 1
ATOM 737 C CA . LYS A 1 88 ? -8.825 -2.181 14.399 1.00 90.81 88 LYS A CA 1
ATOM 738 C C . LYS A 1 88 ? -9.127 -2.063 12.914 1.00 90.81 88 LYS A C 1
ATOM 740 O O . LYS A 1 88 ? -10.231 -2.395 12.489 1.00 90.81 88 LYS A O 1
ATOM 745 N N . ALA A 1 89 ? -8.166 -1.563 12.154 1.00 92.12 89 ALA A N 1
ATOM 746 C CA . ALA A 1 89 ? -8.277 -1.444 10.709 1.00 92.12 89 ALA A CA 1
ATOM 747 C C . ALA A 1 89 ? -6.891 -1.534 10.065 1.00 92.12 89 ALA A C 1
ATOM 749 O O . ALA A 1 89 ? -5.931 -0.964 10.580 1.00 92.12 89 ALA A O 1
ATOM 750 N N . ALA A 1 90 ? -6.805 -2.206 8.925 1.00 91.94 90 ALA A N 1
ATOM 751 C CA . ALA A 1 90 ? -5.654 -2.194 8.041 1.00 91.94 90 ALA A CA 1
ATOM 752 C C . ALA A 1 90 ? -5.844 -1.130 6.955 1.00 91.94 90 ALA A C 1
ATOM 754 O O . ALA A 1 90 ? -6.958 -0.861 6.499 1.00 91.94 90 ALA A O 1
ATOM 755 N N . PHE A 1 91 ? -4.755 -0.511 6.521 1.00 92.94 91 PHE A N 1
ATOM 756 C CA . PHE A 1 91 ? -4.752 0.491 5.464 1.00 92.94 91 PHE A CA 1
ATOM 757 C C . PHE A 1 91 ? -3.793 0.053 4.368 1.00 92.94 91 PHE A C 1
ATOM 759 O O . PHE A 1 91 ? -2.610 -0.159 4.620 1.00 92.94 91 PHE A O 1
ATOM 766 N N . LEU A 1 92 ? -4.316 -0.074 3.151 1.00 92.00 92 LEU A N 1
ATOM 767 C CA . LEU A 1 92 ? -3.611 -0.623 1.997 1.00 92.00 92 LEU A CA 1
ATOM 768 C C . LEU A 1 92 ? -3.440 0.452 0.931 1.00 92.00 92 LEU A C 1
ATOM 770 O O . LEU A 1 92 ? -4.402 1.141 0.587 1.00 92.00 92 LEU A O 1
ATOM 774 N N . VAL A 1 93 ? -2.243 0.547 0.360 1.00 92.00 93 VAL A N 1
ATOM 775 C CA . VAL A 1 93 ? -1.950 1.382 -0.809 1.00 92.00 93 VAL A CA 1
ATOM 776 C C . VAL A 1 93 ? -1.666 0.481 -2.000 1.00 92.00 93 VAL A C 1
ATOM 778 O O . VAL A 1 93 ? -0.753 -0.340 -1.961 1.00 92.00 93 VAL A O 1
ATOM 781 N N . LEU A 1 94 ? -2.434 0.653 -3.071 1.00 90.56 94 LEU A N 1
ATOM 782 C CA . LEU A 1 94 ? -2.339 -0.139 -4.293 1.00 90.56 94 LEU A CA 1
ATOM 783 C C . LEU A 1 94 ? -1.927 0.724 -5.478 1.00 90.56 94 LEU A C 1
ATOM 785 O O . LEU A 1 94 ? -2.338 1.880 -5.569 1.00 90.56 94 LEU A O 1
ATOM 789 N N . ASN A 1 95 ? -1.181 0.151 -6.418 1.00 90.19 95 ASN A N 1
ATOM 790 C CA . ASN A 1 95 ? -0.886 0.789 -7.704 1.00 90.19 95 ASN A CA 1
ATOM 791 C C . ASN A 1 95 ? -1.875 0.398 -8.813 1.00 90.19 95 ASN A C 1
ATOM 793 O O . ASN A 1 95 ? -2.745 -0.454 -8.633 1.00 90.19 95 ASN A O 1
ATOM 797 N N . ASP A 1 96 ? -1.670 0.963 -10.003 1.00 86.62 96 ASP A N 1
ATOM 798 C CA . ASP A 1 96 ? -2.401 0.692 -11.249 1.00 86.62 96 ASP A CA 1
ATOM 799 C C . ASP A 1 96 ? -2.357 -0.776 -11.747 1.00 86.62 96 ASP A C 1
ATOM 801 O O . ASP A 1 96 ? -2.964 -1.123 -12.760 1.00 86.62 96 ASP A O 1
ATOM 805 N N . LYS A 1 97 ? -1.663 -1.663 -11.030 1.00 83.31 97 LYS A N 1
ATOM 806 C CA . LYS A 1 97 ? -1.613 -3.109 -11.283 1.00 83.31 97 LYS A CA 1
ATOM 807 C C . LYS A 1 97 ? -2.265 -3.932 -10.171 1.00 83.31 97 LYS A C 1
ATOM 809 O O . LYS A 1 97 ? -2.289 -5.157 -10.264 1.00 83.31 97 LYS A O 1
ATOM 814 N N . GLY A 1 98 ? -2.775 -3.285 -9.123 1.00 80.56 98 GLY A N 1
ATOM 815 C CA . GLY A 1 98 ? -3.309 -3.946 -7.933 1.00 80.56 98 GLY A CA 1
ATOM 816 C C . GLY A 1 98 ? -2.228 -4.528 -7.018 1.00 80.56 98 GLY A C 1
ATOM 817 O O . GLY A 1 98 ? -2.543 -5.344 -6.156 1.00 80.56 98 GLY A O 1
ATOM 818 N N . GLU A 1 99 ? -0.965 -4.138 -7.195 1.00 85.19 99 GLU A N 1
ATOM 819 C CA . GLU A 1 99 ? 0.122 -4.518 -6.294 1.00 85.19 99 GLU A CA 1
ATOM 820 C C . GLU A 1 99 ? 0.031 -3.674 -5.019 1.00 85.19 99 GLU A C 1
ATOM 822 O O . GLU A 1 99 ? -0.124 -2.452 -5.091 1.00 85.19 99 GLU A O 1
ATOM 827 N N . ILE A 1 100 ? 0.146 -4.325 -3.859 1.00 88.06 100 ILE A N 1
ATOM 828 C CA . ILE A 1 100 ? 0.254 -3.644 -2.564 1.00 88.06 100 ILE A CA 1
ATOM 829 C C . ILE A 1 100 ? 1.642 -3.026 -2.471 1.00 88.06 100 ILE A C 1
ATOM 831 O O . ILE A 1 100 ? 2.649 -3.733 -2.504 1.00 88.06 100 ILE A O 1
ATOM 835 N N . LEU A 1 101 ? 1.674 -1.701 -2.377 1.00 87.88 101 LEU A N 1
ATOM 836 C CA . LEU A 1 101 ? 2.894 -0.928 -2.183 1.00 87.88 101 LEU A CA 1
ATOM 837 C C . LEU A 1 101 ? 3.197 -0.692 -0.708 1.00 87.88 101 LEU A C 1
ATOM 839 O O . LEU A 1 101 ? 4.363 -0.655 -0.338 1.00 87.88 101 LEU A O 1
ATOM 843 N N . GLU A 1 102 ? 2.155 -0.511 0.101 1.00 88.12 102 GLU A N 1
ATOM 844 C CA . GLU A 1 102 ? 2.250 -0.249 1.536 1.00 88.12 102 GLU A CA 1
ATOM 845 C C . GLU A 1 102 ? 1.022 -0.844 2.234 1.00 88.12 102 GLU A C 1
ATOM 847 O O . GLU A 1 102 ? -0.094 -0.757 1.713 1.00 88.12 102 GLU A O 1
ATOM 852 N N . GLU A 1 103 ? 1.233 -1.425 3.412 1.00 89.81 103 GLU A N 1
ATOM 853 C CA . GLU A 1 103 ? 0.191 -1.969 4.282 1.00 89.81 103 GLU A CA 1
ATOM 854 C C . GLU A 1 103 ? 0.505 -1.567 5.724 1.00 89.81 103 GLU A C 1
ATOM 856 O O . GLU A 1 103 ? 1.608 -1.802 6.218 1.00 89.81 103 GLU A O 1
ATOM 861 N N . THR A 1 104 ? -0.446 -0.916 6.396 1.00 88.25 104 THR A N 1
ATOM 862 C CA . THR A 1 104 ? -0.263 -0.477 7.780 1.00 88.25 104 THR A CA 1
ATOM 863 C C . THR A 1 104 ? -1.494 -0.745 8.632 1.00 88.25 104 THR A C 1
ATOM 865 O O . THR A 1 104 ? -2.606 -0.375 8.266 1.00 88.25 104 THR A O 1
ATOM 868 N N . ASP A 1 105 ? -1.277 -1.350 9.796 1.00 90.31 105 ASP A N 1
ATOM 869 C CA . ASP A 1 105 ? -2.342 -1.694 10.738 1.00 90.31 105 ASP A CA 1
ATOM 870 C C . ASP A 1 105 ? -2.462 -0.656 11.855 1.00 90.31 105 ASP A C 1
ATOM 872 O O . ASP A 1 105 ? -1.450 -0.124 12.339 1.00 90.31 105 ASP A O 1
ATOM 876 N N . ALA A 1 106 ? -3.702 -0.375 12.252 1.00 82.81 106 ALA A N 1
ATOM 877 C CA . ALA A 1 106 ? -4.071 0.462 13.389 1.00 82.81 106 ALA A CA 1
ATOM 878 C C . ALA A 1 106 ? -4.221 -0.349 14.678 1.00 82.81 106 ALA A C 1
ATOM 880 O O . ALA A 1 106 ? -4.993 -1.336 14.689 1.00 82.81 106 ALA A O 1
#

Sequence (106 aa):
MLILLFYYIAVPFLLAYLVLRFIRKYGGSPIREDIRLFYAQNPIEKGYFRVFREDDQGRQWLGDFENQVKAVDRAYQGKEQAQRGGQKAAFLVLNDKGEILEETDA

pLDDT: mean 84.1, std 10.05, range [55.06, 95.31]